Protein AF-A0A2V5PS75-F1 (afdb_monomer)

Secondary structure (DSSP, 8-state):
-B-PPPPTTSS-SEEEEEEEEEEEEE-TTS-EEEEEEEEEEEEEEEETTEEEEEEEEESS-EEE-SSEEEE-SEEEEETTTTEEEE-S--EEEE---SS-----PPP-

Mean predicted aligned error: 9.22 Å

Foldseek 3Di:
DEDEDDDLPDDPQKDKDAAWYWYWDAAPVRWIKIKTARIKIWHWDDDPVDTFTKIKGAHFMWIDTPFKIKTARIWMQRPVVRDIDGPDDIDMDTDDDPDDDDDDDPDD

Sequence (108 aa):
MTGQFPTATGKARHLLMEQAVVFDLTDERGQKVHGLCEKALYTYAASAATTNNMVELTGNPILETADATFQNRVIVLDRARNKLMAQGNYRVYGRAAAGTNVFSLPKR

Solvent-accessible surface area (backbone atoms only — not comparable to full-atom values): 6352 Å² total; per-residue (Å²): 84,85,51,81,79,81,64,100,85,62,95,63,46,65,48,81,45,66,69,49,33,32,38,78,46,68,51,98,86,67,48,58,36,43,35,42,23,35,29,38,40,37,40,40,50,77,56,100,88,46,70,46,36,38,37,42,29,28,65,58,19,38,39,36,45,94,51,35,39,40,38,29,57,35,40,36,38,35,67,66,76,76,41,81,46,69,62,81,78,70,48,77,46,74,62,66,68,98,72,86,82,79,88,75,75,83,80,130

pLDDT: mean 78.47, std 15.96, range [38.16, 94.0]

Radius of gyration: 15.1 Å; Cα contacts (8 Å, |Δi|>4): 217; chains: 1; bounding box: 43×27×39 Å

Structure (mmCIF, N/CA/C/O backbone):
data_AF-A0A2V5PS75-F1
#
_entry.id   AF-A0A2V5PS75-F1
#
loop_
_atom_site.group_PDB
_atom_site.id
_atom_site.type_symbol
_atom_site.label_atom_id
_atom_site.label_alt_id
_atom_site.label_comp_id
_atom_site.label_asym_id
_atom_site.label_entity_id
_atom_site.label_seq_id
_atom_site.pdbx_PDB_ins_code
_atom_site.Cartn_x
_atom_site.Cartn_y
_atom_site.Cartn_z
_atom_site.occupancy
_atom_site.B_iso_or_equiv
_atom_site.auth_seq_id
_atom_site.auth_comp_id
_atom_site.auth_asym_id
_atom_site.auth_atom_id
_atom_site.pdbx_PDB_model_num
ATOM 1 N N . MET A 1 1 ? -11.520 -2.314 -11.741 1.00 50.53 1 MET A N 1
ATOM 2 C CA . MET A 1 1 ? -12.367 -1.247 -11.153 1.00 50.53 1 MET A CA 1
ATOM 3 C C . MET A 1 1 ? -11.440 -0.233 -10.494 1.00 50.53 1 MET A C 1
ATOM 5 O O . MET A 1 1 ? -10.583 -0.657 -9.727 1.00 50.53 1 MET A O 1
ATOM 9 N N . THR A 1 2 ? -11.533 1.060 -10.819 1.00 57.50 2 THR A N 1
ATOM 10 C CA . THR A 1 2 ? -10.688 2.090 -10.180 1.00 57.50 2 THR A CA 1
ATOM 11 C C . THR A 1 2 ? -11.376 2.577 -8.911 1.00 57.50 2 THR A C 1
ATOM 13 O O . THR A 1 2 ? -12.519 3.031 -8.972 1.00 57.50 2 THR A O 1
ATOM 16 N N . GLY A 1 3 ? -10.712 2.439 -7.765 1.00 59.56 3 GLY A N 1
ATOM 17 C CA . GLY A 1 3 ? -11.260 2.785 -6.457 1.00 59.56 3 GLY A CA 1
ATOM 18 C C . GLY A 1 3 ? -10.356 3.768 -5.727 1.00 59.56 3 GLY A C 1
ATOM 19 O O . GLY A 1 3 ? -9.143 3.587 -5.675 1.00 59.56 3 GLY A O 1
ATOM 20 N N . GLN A 1 4 ? -10.942 4.811 -5.143 1.00 64.69 4 GLN A N 1
ATOM 21 C CA . GLN A 1 4 ? -10.216 5.727 -4.270 1.00 64.69 4 GLN A CA 1
ATOM 22 C C . GLN A 1 4 ? -10.479 5.347 -2.813 1.00 64.69 4 GLN A C 1
ATOM 24 O O . GLN A 1 4 ? -11.632 5.220 -2.394 1.00 64.69 4 GLN A O 1
ATOM 29 N N . PHE A 1 5 ? -9.417 5.158 -2.029 1.00 69.94 5 PHE A N 1
ATOM 30 C CA . PHE A 1 5 ? -9.575 4.915 -0.599 1.00 69.94 5 PHE A CA 1
ATOM 31 C C . PHE A 1 5 ? -10.082 6.177 0.109 1.00 69.94 5 PHE A C 1
ATOM 33 O O . PHE A 1 5 ? -9.606 7.275 -0.199 1.00 69.94 5 PHE A O 1
ATOM 40 N N . PRO A 1 6 ? -10.979 6.043 1.101 1.00 66.56 6 PRO A N 1
ATOM 41 C CA . PRO A 1 6 ? -11.460 7.177 1.872 1.00 66.56 6 PRO A CA 1
ATOM 42 C C . PRO A 1 6 ? -10.309 7.976 2.497 1.00 66.56 6 PRO A C 1
ATOM 44 O O . PRO A 1 6 ? -9.310 7.421 2.980 1.00 66.56 6 PRO A O 1
ATOM 47 N N . THR A 1 7 ? -10.456 9.298 2.506 1.00 61.38 7 THR A N 1
ATOM 48 C CA . THR A 1 7 ? -9.749 10.188 3.428 1.00 61.38 7 THR A CA 1
ATOM 49 C C . THR A 1 7 ? -10.425 10.078 4.796 1.00 61.38 7 THR A C 1
ATOM 51 O O . THR A 1 7 ? -11.639 9.908 4.879 1.00 61.38 7 THR A O 1
ATOM 54 N N . ALA A 1 8 ? -9.637 10.102 5.876 1.00 55.81 8 ALA A N 1
ATOM 55 C CA . ALA A 1 8 ? -10.010 9.684 7.239 1.00 55.81 8 ALA A CA 1
ATOM 56 C C . ALA A 1 8 ? -11.166 10.470 7.915 1.00 55.81 8 ALA A C 1
ATOM 58 O O . ALA A 1 8 ? -11.397 10.331 9.112 1.00 55.81 8 ALA A O 1
ATOM 59 N N . THR A 1 9 ? -11.892 11.297 7.169 1.00 53.69 9 THR A N 1
ATOM 60 C CA . THR A 1 9 ? -12.906 12.247 7.630 1.00 53.69 9 THR A CA 1
ATOM 61 C C . THR A 1 9 ? -14.353 11.797 7.390 1.00 53.69 9 THR A C 1
ATOM 63 O O . THR A 1 9 ? -15.269 12.525 7.765 1.00 53.69 9 THR A O 1
ATOM 66 N N . GLY A 1 10 ? -14.613 10.613 6.812 1.00 51.44 10 GLY A N 1
ATOM 67 C CA . GLY A 1 10 ? -15.983 10.215 6.455 1.00 51.44 10 GLY A CA 1
ATOM 68 C C . GLY A 1 10 ? -16.304 8.721 6.545 1.00 51.44 10 GLY A C 1
ATOM 69 O O . GLY A 1 10 ? -15.924 7.962 5.665 1.00 51.44 10 GLY A O 1
ATOM 70 N N . LYS A 1 11 ? -17.083 8.351 7.577 1.00 56.16 11 LYS A N 1
ATOM 71 C CA . LYS A 1 11 ? -18.066 7.242 7.741 1.00 56.16 11 LYS A CA 1
ATOM 72 C C . LYS A 1 11 ? -17.763 5.795 7.288 1.00 56.16 11 LYS A C 1
ATOM 74 O O . LYS A 1 11 ? -18.461 4.899 7.758 1.00 56.16 11 LYS A O 1
ATOM 79 N N . ALA A 1 12 ? -16.765 5.507 6.461 1.00 60.22 12 ALA A N 1
ATOM 80 C CA . ALA A 1 12 ? -16.429 4.142 6.064 1.00 60.22 12 ALA A CA 1
ATOM 81 C C . ALA A 1 12 ? -15.486 3.508 7.096 1.00 60.22 12 ALA A C 1
ATOM 83 O O . ALA A 1 12 ? -14.294 3.793 7.121 1.00 60.22 12 ALA A O 1
ATOM 84 N N . ARG A 1 13 ? -16.029 2.649 7.967 1.00 75.31 13 ARG A N 1
ATOM 85 C CA . ARG A 1 13 ? -15.228 1.859 8.924 1.00 75.31 13 ARG A CA 1
ATOM 86 C C . ARG A 1 13 ? -14.552 0.658 8.270 1.00 75.31 13 ARG A C 1
ATOM 88 O O . ARG A 1 13 ? -13.470 0.257 8.680 1.00 75.31 13 ARG A O 1
ATOM 95 N N . HIS A 1 14 ? -15.190 0.115 7.242 1.00 80.88 14 HIS A N 1
ATOM 96 C CA . HIS A 1 14 ? -14.686 -0.983 6.436 1.00 80.88 14 HIS A CA 1
ATOM 97 C C . HIS A 1 14 ? -15.118 -0.773 4.991 1.00 80.88 14 HIS A C 1
ATOM 99 O O . HIS A 1 14 ? -16.287 -0.490 4.732 1.00 80.88 14 HIS A O 1
ATOM 105 N N . LEU A 1 15 ? -14.181 -0.912 4.060 1.00 85.19 15 LEU A N 1
ATOM 106 C CA . LEU A 1 15 ? -14.461 -0.897 2.631 1.00 85.19 15 LEU A CA 1
ATOM 107 C C . LEU A 1 15 ? -13.693 -2.040 1.984 1.00 85.19 15 LEU A C 1
ATOM 109 O O . LEU A 1 15 ? -12.468 -2.105 2.076 1.00 85.19 15 LEU A O 1
ATOM 113 N N . LEU A 1 16 ? -14.437 -2.942 1.355 1.00 89.12 16 LEU A N 1
ATOM 114 C CA . LEU A 1 16 ? -13.889 -4.077 0.642 1.00 89.12 16 LEU A CA 1
ATOM 115 C C . LEU A 1 16 ? -14.056 -3.854 -0.855 1.00 89.12 16 LEU A C 1
ATOM 117 O O . LEU A 1 16 ? -15.164 -3.621 -1.333 1.00 89.12 16 LEU A O 1
ATOM 121 N N . MET A 1 17 ? -12.945 -3.920 -1.573 1.00 89.00 17 MET A N 1
ATOM 122 C CA . MET A 1 17 ? -12.905 -3.889 -3.026 1.00 89.00 17 MET A CA 1
ATOM 123 C C . MET A 1 17 ? -12.365 -5.231 -3.507 1.00 89.00 17 MET A C 1
ATOM 125 O O . MET A 1 17 ? -11.342 -5.706 -3.013 1.00 89.00 17 MET A O 1
ATOM 129 N N . GLU A 1 18 ? -13.053 -5.837 -4.464 1.00 88.25 18 GLU A N 1
ATOM 130 C CA . GLU A 1 18 ? -12.702 -7.125 -5.063 1.00 88.25 18 GLU A CA 1
ATOM 131 C C . GLU A 1 18 ? -12.671 -6.971 -6.592 1.00 88.25 18 GLU A C 1
ATOM 133 O O . GLU A 1 18 ? -13.189 -5.989 -7.124 1.00 88.25 18 GLU A O 1
ATOM 138 N N . GLN A 1 19 ? -12.081 -7.945 -7.294 1.00 84.38 19 GLN A N 1
ATOM 139 C CA . GLN A 1 19 ? -12.044 -8.042 -8.764 1.00 84.38 19 GLN A CA 1
ATOM 140 C C . GLN A 1 19 ? -11.160 -6.988 -9.463 1.00 84.38 19 GLN A C 1
ATOM 142 O O . GLN A 1 19 ? -11.650 -6.085 -10.144 1.00 84.38 19 GLN A O 1
ATOM 147 N N . ALA A 1 20 ? -9.836 -7.152 -9.363 1.00 83.31 20 ALA A N 1
ATOM 148 C CA . ALA A 1 20 ? -8.846 -6.307 -10.047 1.00 83.31 20 ALA A CA 1
ATOM 149 C C . ALA A 1 20 ? -8.987 -4.822 -9.662 1.00 83.31 20 ALA A C 1
ATOM 151 O O . ALA A 1 20 ? -9.466 -3.962 -10.418 1.00 83.31 20 ALA A O 1
ATOM 152 N N . VAL A 1 21 ? -8.579 -4.552 -8.427 1.00 88.25 21 VAL A N 1
ATOM 153 C CA . VAL A 1 21 ? -8.574 -3.237 -7.803 1.00 88.25 21 VAL A CA 1
ATOM 154 C C . VAL A 1 21 ? -7.359 -2.459 -8.285 1.00 88.25 21 VAL A C 1
ATOM 156 O O . VAL A 1 21 ? -6.221 -2.913 -8.147 1.00 88.25 21 VAL A O 1
ATOM 159 N N . VAL A 1 22 ? -7.627 -1.267 -8.808 1.00 90.94 22 VAL A N 1
ATOM 160 C CA . VAL A 1 22 ? -6.618 -0.279 -9.192 1.00 90.94 22 VAL A CA 1
ATOM 161 C C . VAL A 1 22 ? -6.807 0.962 -8.331 1.00 90.94 22 VAL A C 1
ATOM 163 O O . VAL A 1 22 ? -7.938 1.437 -8.184 1.00 90.94 22 VAL A O 1
ATOM 166 N N . PHE A 1 23 ? -5.723 1.488 -7.771 1.00 83.75 23 PHE A N 1
ATOM 167 C CA . PHE A 1 23 ? -5.756 2.694 -6.949 1.00 83.75 23 PHE A CA 1
ATOM 168 C C . PHE A 1 23 ? -4.495 3.538 -7.136 1.00 83.75 23 PHE A C 1
ATOM 170 O O . PHE A 1 23 ? -3.430 3.021 -7.457 1.00 83.75 23 PHE A O 1
ATOM 177 N N . ASP A 1 24 ? -4.613 4.833 -6.860 1.00 88.50 24 ASP A N 1
ATOM 178 C CA . ASP A 1 24 ? -3.486 5.759 -6.820 1.00 88.50 24 ASP A CA 1
ATOM 179 C C . ASP A 1 24 ? -3.362 6.356 -5.417 1.00 88.50 24 ASP A C 1
ATOM 181 O O . ASP A 1 24 ? -4.352 6.737 -4.783 1.00 88.50 24 ASP A O 1
ATOM 185 N N . LEU A 1 25 ? -2.130 6.434 -4.927 1.00 80.62 25 LEU A N 1
ATOM 186 C CA . LEU A 1 25 ? -1.767 7.083 -3.676 1.00 80.62 25 LEU A CA 1
ATOM 187 C C . LEU A 1 25 ? -0.719 8.154 -3.943 1.00 80.62 25 LEU A C 1
ATOM 189 O O . LEU A 1 25 ? 0.078 8.051 -4.871 1.00 80.62 25 LEU A O 1
ATOM 193 N N . THR A 1 26 ? -0.693 9.155 -3.076 1.00 81.31 26 THR A N 1
ATOM 194 C CA . THR A 1 26 ? 0.396 10.124 -3.013 1.00 81.31 26 THR A CA 1
ATOM 195 C C . THR A 1 26 ? 1.080 9.950 -1.666 1.00 81.31 26 THR A C 1
ATOM 197 O O . THR A 1 26 ? 0.400 9.962 -0.637 1.00 81.31 26 THR A O 1
ATOM 200 N N . ASP A 1 27 ? 2.394 9.739 -1.667 1.00 72.12 27 ASP A N 1
ATOM 201 C CA . ASP A 1 27 ? 3.177 9.664 -0.433 1.00 72.12 27 ASP A CA 1
ATOM 202 C C . ASP A 1 27 ? 3.426 11.063 0.171 1.00 72.12 27 ASP A C 1
ATOM 204 O O . ASP A 1 27 ? 3.058 12.093 -0.398 1.00 72.12 27 ASP A O 1
ATOM 208 N N . GLU A 1 28 ? 4.067 11.120 1.341 1.00 71.94 28 GLU A N 1
ATOM 209 C CA . GLU A 1 28 ? 4.382 12.388 2.022 1.00 71.94 28 GLU A CA 1
ATOM 210 C C . GLU A 1 28 ? 5.329 13.300 1.225 1.00 71.94 28 GLU A C 1
ATOM 212 O O . GLU A 1 28 ? 5.387 14.504 1.470 1.00 71.94 28 GLU A O 1
ATOM 217 N N . ARG A 1 29 ? 6.080 12.739 0.272 1.00 75.12 29 ARG A N 1
ATOM 218 C CA . ARG A 1 29 ? 7.012 13.464 -0.600 1.00 75.12 29 ARG A CA 1
ATOM 219 C C . ARG A 1 29 ? 6.336 13.947 -1.884 1.00 75.12 29 ARG A C 1
ATOM 221 O O . ARG A 1 29 ? 7.000 14.545 -2.728 1.00 75.12 29 ARG A O 1
ATOM 228 N N . GLY A 1 30 ? 5.038 13.691 -2.050 1.00 78.38 30 GLY A N 1
ATOM 229 C CA . GLY A 1 30 ? 4.296 14.015 -3.263 1.00 78.38 30 GLY A CA 1
ATOM 230 C C . GLY A 1 30 ? 4.499 13.012 -4.403 1.00 78.38 30 GLY A C 1
ATOM 231 O O . GLY A 1 30 ? 4.010 13.254 -5.508 1.00 78.38 30 GLY A O 1
ATOM 232 N N . GLN A 1 31 ? 5.200 11.897 -4.174 1.00 79.56 31 GLN A N 1
ATOM 233 C CA . GLN A 1 31 ? 5.374 10.859 -5.183 1.00 79.56 31 GLN A CA 1
ATOM 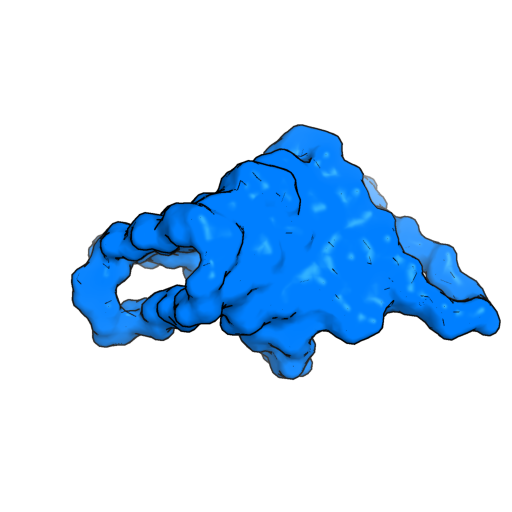234 C C . GLN A 1 31 ? 4.075 10.081 -5.363 1.00 79.56 3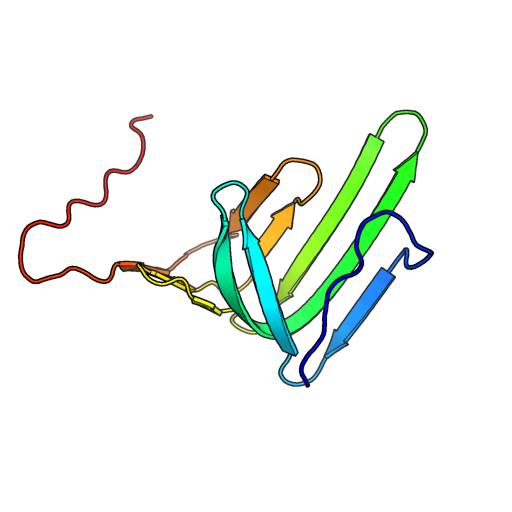1 GLN A C 1
ATOM 236 O O . GLN A 1 31 ? 3.426 9.674 -4.397 1.00 79.56 31 GLN A O 1
ATOM 241 N N . LYS A 1 32 ? 3.706 9.855 -6.625 1.00 85.69 32 LYS A N 1
ATOM 242 C CA . LYS A 1 32 ? 2.557 9.023 -6.972 1.00 85.69 32 LYS A CA 1
ATOM 243 C C . LYS A 1 32 ? 2.949 7.552 -6.925 1.00 85.69 32 LYS A C 1
ATOM 245 O O . LYS A 1 32 ? 3.954 7.152 -7.513 1.00 85.69 32 LYS A O 1
ATOM 250 N N . VAL A 1 33 ? 2.117 6.768 -6.259 1.00 87.38 33 VAL A N 1
ATOM 251 C CA . VAL A 1 33 ? 2.194 5.314 -6.191 1.00 87.38 33 VAL A CA 1
ATOM 252 C C . VAL A 1 33 ? 0.942 4.760 -6.850 1.00 87.38 33 VAL A C 1
ATOM 254 O O . VAL A 1 33 ? -0.166 5.001 -6.374 1.00 87.38 33 VAL A O 1
ATOM 257 N N . HIS A 1 34 ? 1.125 4.016 -7.929 1.00 91.00 34 HIS A N 1
ATOM 258 C CA . HIS A 1 34 ? 0.068 3.271 -8.589 1.00 91.00 34 HIS A CA 1
ATOM 259 C C . HIS A 1 34 ? 0.005 1.858 -8.010 1.00 91.00 34 HIS A C 1
ATOM 261 O O . HIS A 1 34 ? 1.036 1.215 -7.826 1.00 91.00 34 HIS A O 1
ATOM 267 N N . GLY A 1 35 ? -1.187 1.371 -7.691 1.00 90.56 35 GLY A N 1
ATOM 268 C CA . GLY A 1 35 ? -1.387 0.075 -7.060 1.00 90.56 35 GLY A CA 1
ATOM 269 C C . GLY A 1 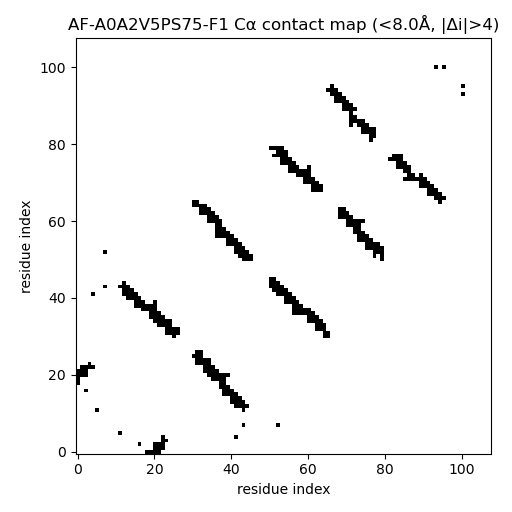35 ? -2.348 -0.810 -7.835 1.00 90.56 35 GLY A C 1
ATOM 270 O O . GLY A 1 35 ? -3.427 -0.368 -8.227 1.00 90.56 35 GLY A O 1
ATOM 271 N N . LEU A 1 36 ? -1.974 -2.080 -7.988 1.00 93.81 36 LEU A N 1
ATOM 272 C CA . LEU A 1 36 ? -2.787 -3.135 -8.586 1.00 93.81 36 LEU A CA 1
ATOM 273 C C . LEU A 1 36 ? -2.881 -4.317 -7.619 1.00 93.81 36 LEU A C 1
ATOM 275 O O . LEU A 1 36 ? -1.863 -4.762 -7.092 1.00 93.81 36 LEU A O 1
ATOM 279 N N . CYS A 1 37 ? -4.081 -4.851 -7.391 1.00 92.81 37 CYS A N 1
ATOM 280 C CA . CYS A 1 37 ? -4.275 -6.090 -6.630 1.00 92.81 37 CYS A CA 1
ATOM 281 C C . CYS A 1 37 ? -5.610 -6.766 -6.968 1.00 92.81 37 CYS A C 1
ATOM 283 O O . CYS A 1 37 ? -6.485 -6.159 -7.583 1.00 92.81 37 CYS A O 1
ATOM 285 N N . GLU A 1 38 ? -5.809 -8.018 -6.555 1.00 93.62 38 GLU A N 1
ATOM 286 C CA . GLU A 1 38 ? -7.107 -8.685 -6.738 1.00 93.62 38 GLU A CA 1
ATOM 287 C C . GLU A 1 38 ? -8.144 -8.203 -5.718 1.00 93.62 38 GLU A C 1
ATOM 289 O O . GLU A 1 38 ? -9.333 -8.123 -6.040 1.00 93.62 38 GLU A O 1
ATOM 294 N N . LYS A 1 39 ? -7.695 -7.876 -4.499 1.00 92.88 39 LYS A N 1
ATOM 295 C CA . LYS A 1 39 ? -8.558 -7.493 -3.381 1.00 92.88 39 LYS A CA 1
ATOM 296 C C . LYS A 1 39 ? -7.877 -6.493 -2.453 1.00 92.88 39 LYS A C 1
ATOM 298 O O . LYS A 1 39 ? -6.746 -6.716 -2.015 1.00 92.88 39 LYS A O 1
ATOM 303 N N . ALA A 1 40 ? -8.612 -5.443 -2.100 1.00 92.50 40 ALA A N 1
ATOM 304 C CA . ALA A 1 40 ? -8.198 -4.435 -1.135 1.00 92.50 40 ALA A CA 1
ATOM 305 C C . ALA A 1 40 ? -9.225 -4.310 -0.006 1.00 92.50 40 ALA A C 1
ATOM 307 O O . ALA A 1 40 ? -10.415 -4.101 -0.250 1.00 92.50 40 ALA A O 1
ATOM 308 N N . LEU A 1 41 ? -8.756 -4.399 1.236 1.00 91.62 41 LEU A N 1
ATOM 309 C CA . LEU A 1 41 ? -9.553 -4.185 2.435 1.00 91.62 41 LEU A CA 1
ATOM 310 C C . LEU A 1 41 ? -9.058 -2.936 3.159 1.00 91.62 41 LEU A C 1
ATOM 312 O O . LEU A 1 41 ? -7.990 -2.926 3.765 1.00 91.62 41 LEU A O 1
ATOM 316 N N . TYR A 1 42 ? -9.865 -1.886 3.129 1.00 89.44 42 TYR A N 1
ATOM 317 C CA . TYR A 1 42 ? -9.675 -0.709 3.959 1.00 89.44 42 TYR A CA 1
ATOM 318 C C . TYR A 1 42 ? -10.388 -0.896 5.297 1.00 89.44 42 TYR A C 1
ATOM 320 O O . TYR A 1 42 ? -11.572 -1.237 5.334 1.00 89.44 42 TYR A O 1
ATOM 328 N N . THR A 1 43 ? -9.670 -0.641 6.387 1.00 87.25 43 THR A N 1
ATOM 329 C CA . THR A 1 43 ? -10.187 -0.684 7.755 1.00 87.25 43 THR A CA 1
ATOM 330 C C . THR A 1 43 ? -9.832 0.607 8.474 1.00 87.25 43 THR A C 1
ATOM 332 O O . THR A 1 43 ? -8.658 0.960 8.599 1.00 87.25 43 THR A O 1
ATOM 335 N N . TYR A 1 44 ? -10.848 1.292 8.988 1.00 85.50 44 TYR A N 1
ATOM 336 C CA . TYR A 1 44 ? -10.695 2.495 9.790 1.00 85.50 44 TYR A CA 1
ATOM 337 C C . TYR A 1 44 ? -11.446 2.369 11.111 1.00 85.50 44 TYR A C 1
ATOM 339 O O . TYR A 1 44 ? -12.665 2.182 11.149 1.00 85.50 44 TYR A O 1
ATOM 347 N N . ALA A 1 45 ? -10.718 2.535 12.210 1.00 79.94 45 ALA A N 1
ATOM 348 C CA . ALA A 1 45 ? -11.283 2.598 13.547 1.00 79.94 45 ALA A CA 1
ATOM 349 C C . ALA A 1 45 ? -10.542 3.655 14.366 1.00 79.94 45 ALA A C 1
ATOM 351 O O . ALA A 1 45 ? -9.351 3.522 14.627 1.00 79.94 45 ALA A O 1
ATOM 352 N N . ALA A 1 46 ? -11.249 4.696 14.794 1.00 74.69 46 ALA A N 1
ATOM 353 C CA . ALA A 1 46 ? -10.723 5.698 15.712 1.00 74.69 46 ALA A CA 1
ATOM 354 C C . ALA A 1 46 ? -11.390 5.551 17.083 1.00 74.69 46 ALA A C 1
ATOM 356 O O . ALA A 1 46 ? -12.613 5.433 17.183 1.00 74.69 46 ALA A O 1
ATOM 357 N N . SER A 1 47 ? -10.573 5.557 18.130 1.00 72.44 47 SER A N 1
ATOM 358 C CA . SER A 1 47 ? -10.973 5.604 19.538 1.00 72.44 47 SER A CA 1
ATOM 359 C C . SER A 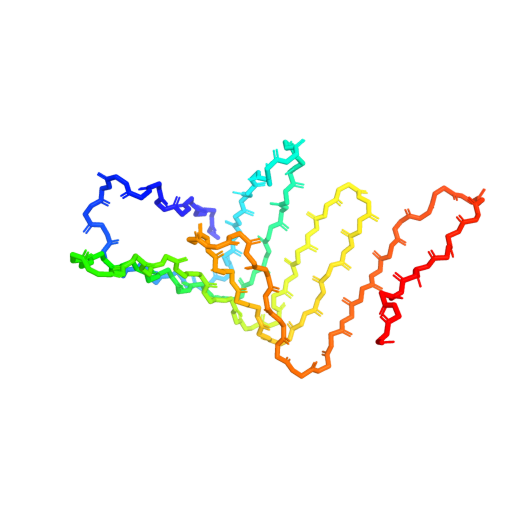1 47 ? -10.181 6.702 20.251 1.00 72.44 47 SER A C 1
ATOM 361 O O . SER A 1 47 ? -9.198 7.200 19.705 1.00 72.44 47 SER A O 1
ATOM 363 N N . ALA A 1 48 ? -10.562 7.050 21.483 1.00 70.31 48 ALA A N 1
ATOM 364 C CA . ALA A 1 48 ? -9.888 8.096 22.259 1.00 70.31 48 ALA A CA 1
ATOM 365 C C . ALA A 1 48 ? -8.376 7.855 22.462 1.00 70.31 48 ALA A C 1
ATOM 367 O O . ALA A 1 48 ? -7.630 8.808 22.652 1.00 70.31 48 ALA A O 1
ATOM 368 N N . ALA A 1 49 ? -7.921 6.598 22.402 1.00 72.38 49 ALA A N 1
ATOM 369 C CA . ALA A 1 49 ? -6.526 6.225 22.633 1.00 72.38 49 ALA A CA 1
ATOM 370 C C . ALA A 1 49 ? -5.774 5.792 21.364 1.00 72.38 49 ALA A C 1
ATOM 372 O O . ALA A 1 49 ? -4.552 5.654 21.390 1.00 72.38 49 ALA A O 1
ATOM 373 N N . THR A 1 50 ? -6.461 5.492 20.257 1.00 67.25 50 THR A N 1
ATOM 374 C CA . THR A 1 50 ? -5.811 4.909 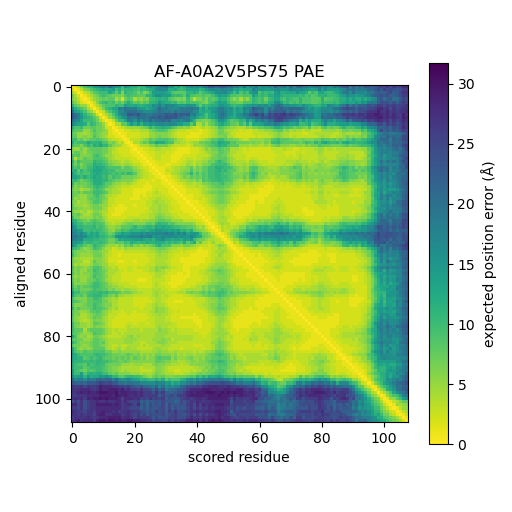19.072 1.00 67.25 50 THR A CA 1
ATOM 375 C C . THR A 1 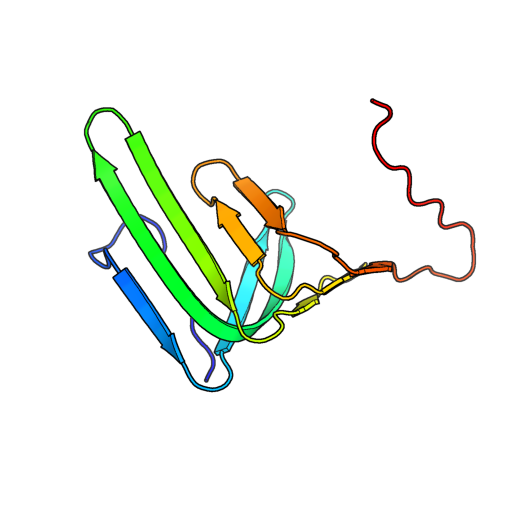50 ? -6.595 5.190 17.798 1.00 67.25 50 THR A C 1
ATOM 377 O O . THR A 1 50 ? -7.802 4.946 17.738 1.00 67.25 50 THR A O 1
ATOM 380 N N . THR A 1 51 ? -5.870 5.608 16.759 1.00 77.88 51 THR A N 1
ATOM 381 C CA . THR A 1 51 ? -6.349 5.651 15.375 1.00 77.88 51 THR A CA 1
ATOM 382 C C . THR A 1 51 ? -5.775 4.464 14.614 1.00 77.88 51 THR A C 1
ATOM 384 O O . THR A 1 51 ? -4.559 4.315 14.496 1.00 77.88 51 THR A O 1
ATOM 387 N N . ASN A 1 52 ? -6.656 3.619 14.097 1.00 80.88 52 ASN A N 1
ATOM 388 C CA . ASN A 1 52 ? -6.346 2.551 13.166 1.00 80.88 52 ASN A CA 1
ATOM 389 C C . ASN A 1 52 ? -6.819 2.969 11.769 1.00 80.88 52 ASN A C 1
ATOM 391 O O . ASN A 1 52 ? -7.996 3.274 11.583 1.00 80.88 52 ASN A O 1
ATOM 395 N N . ASN A 1 53 ? -5.903 3.017 10.807 1.00 87.38 53 ASN A N 1
ATOM 396 C CA . ASN A 1 53 ? -6.175 3.382 9.420 1.00 87.38 53 ASN A CA 1
ATOM 397 C C . ASN A 1 53 ? -5.317 2.489 8.518 1.00 87.38 53 ASN A C 1
ATOM 399 O O . ASN A 1 53 ? -4.169 2.817 8.224 1.00 87.38 53 ASN A O 1
ATOM 403 N N . MET A 1 54 ? -5.859 1.331 8.150 1.00 89.94 54 MET A N 1
ATOM 404 C CA . MET A 1 54 ? -5.139 0.247 7.484 1.00 89.94 54 MET A CA 1
ATOM 405 C C . MET A 1 54 ? -5.728 -0.035 6.104 1.00 89.94 54 MET A C 1
ATOM 407 O O . MET A 1 54 ? -6.946 -0.018 5.923 1.00 89.94 54 MET A O 1
ATOM 411 N N . VAL A 1 55 ? -4.862 -0.349 5.144 1.00 90.62 55 VAL A N 1
ATOM 412 C CA . VAL A 1 55 ? -5.237 -0.960 3.863 1.00 90.62 55 VAL A CA 1
ATOM 413 C C . VAL A 1 55 ? -4.470 -2.265 3.721 1.00 90.62 55 VAL A C 1
ATOM 415 O O . VAL A 1 55 ? -3.243 -2.255 3.720 1.00 90.62 55 VAL A O 1
ATOM 418 N N . GLU A 1 56 ? -5.178 -3.375 3.579 1.00 93.69 56 GLU A N 1
ATOM 419 C CA . GLU A 1 56 ? -4.596 -4.678 3.273 1.00 93.69 56 GLU A CA 1
ATOM 420 C C . GLU A 1 56 ? -4.855 -5.031 1.807 1.00 93.69 56 GLU A C 1
ATOM 422 O O . GLU A 1 56 ? -5.995 -5.014 1.344 1.00 93.69 56 GLU A O 1
ATOM 427 N N . LEU A 1 57 ? -3.787 -5.336 1.075 1.00 93.81 57 LEU A N 1
ATOM 428 C CA . LEU A 1 57 ? -3.799 -5.675 -0.343 1.00 93.81 57 LEU A CA 1
ATOM 429 C C . LEU A 1 57 ? -3.397 -7.138 -0.505 1.00 93.81 57 LEU A C 1
ATOM 431 O O . LEU A 1 57 ? -2.350 -7.562 -0.006 1.00 93.81 57 LEU A O 1
ATOM 435 N N . THR A 1 58 ? -4.212 -7.906 -1.222 1.00 93.75 58 THR A N 1
ATOM 436 C CA . THR A 1 58 ? -4.029 -9.352 -1.409 1.00 93.75 58 THR A CA 1
ATOM 437 C C . THR A 1 58 ? -4.251 -9.762 -2.866 1.00 93.75 58 THR A C 1
ATOM 439 O O . THR A 1 58 ? -4.737 -8.975 -3.682 1.00 93.75 58 THR A O 1
ATOM 442 N N . GLY A 1 59 ? -3.842 -10.991 -3.199 1.00 91.81 59 GLY A N 1
ATOM 443 C CA . GLY A 1 59 ? -3.853 -11.499 -4.574 1.00 91.81 59 GLY A CA 1
ATOM 444 C C . GLY A 1 59 ? -2.711 -10.921 -5.405 1.00 91.81 59 GLY A C 1
ATOM 445 O O . GLY A 1 59 ? -2.931 -10.304 -6.438 1.00 91.81 59 GLY A O 1
ATOM 446 N N . ASN A 1 60 ? -1.483 -11.085 -4.904 1.00 92.12 60 ASN A N 1
ATOM 447 C CA . ASN A 1 60 ? -0.242 -10.650 -5.557 1.00 92.12 60 ASN A CA 1
ATOM 448 C C . ASN A 1 60 ? -0.198 -9.145 -5.880 1.00 92.12 60 ASN A C 1
ATOM 450 O O . ASN A 1 60 ? 0.002 -8.769 -7.036 1.00 92.12 60 ASN A O 1
ATOM 454 N N . PRO A 1 61 ? -0.395 -8.272 -4.876 1.00 93.88 61 PRO A N 1
ATOM 455 C CA . PRO A 1 61 ? -0.352 -6.836 -5.083 1.00 93.88 61 PRO A CA 1
ATOM 456 C C . PRO A 1 61 ? 0.984 -6.346 -5.660 1.00 93.88 61 PRO A C 1
ATOM 458 O O . PRO A 1 61 ? 2.070 -6.798 -5.275 1.00 93.88 61 PRO A O 1
ATOM 461 N N . ILE A 1 62 ? 0.873 -5.352 -6.536 1.00 94.00 62 ILE A N 1
ATOM 462 C CA . ILE A 1 62 ? 1.973 -4.632 -7.171 1.00 94.00 62 ILE A CA 1
ATOM 463 C C . ILE A 1 62 ? 1.806 -3.150 -6.849 1.00 94.00 62 ILE A C 1
ATOM 465 O O . ILE A 1 62 ? 0.723 -2.596 -7.029 1.00 94.00 62 ILE A O 1
ATOM 469 N N . LEU A 1 63 ? 2.878 -2.516 -6.384 1.00 91.88 63 LEU A N 1
ATOM 470 C CA . LEU A 1 63 ? 2.975 -1.068 -6.257 1.00 91.88 63 LEU A CA 1
ATOM 471 C C . LEU A 1 63 ? 4.036 -0.554 -7.221 1.00 91.88 63 LEU A C 1
ATOM 473 O O . LEU A 1 63 ? 5.153 -1.070 -7.251 1.00 91.88 63 LEU A O 1
ATOM 477 N N . GLU A 1 64 ? 3.703 0.477 -7.976 1.00 91.81 64 GLU A N 1
ATOM 478 C CA . GLU A 1 64 ? 4.579 1.102 -8.953 1.00 91.81 64 GLU A CA 1
ATOM 479 C C . GLU A 1 64 ? 4.752 2.577 -8.621 1.00 91.81 64 GLU A C 1
ATOM 481 O O . GLU A 1 64 ? 3.789 3.306 -8.391 1.00 91.81 64 GLU A O 1
ATOM 486 N N . THR A 1 65 ? 5.997 3.025 -8.611 1.00 87.25 65 THR A N 1
ATOM 487 C CA . THR A 1 65 ? 6.364 4.438 -8.582 1.00 87.25 65 THR A CA 1
ATOM 488 C C . THR A 1 65 ? 7.102 4.784 -9.871 1.00 87.25 65 THR A C 1
ATOM 490 O O . THR A 1 65 ? 7.317 3.932 -10.739 1.00 87.25 65 THR A O 1
ATOM 493 N N . ALA A 1 66 ? 7.518 6.043 -10.015 1.00 86.00 66 ALA A N 1
ATOM 494 C CA . ALA A 1 66 ? 8.402 6.430 -11.112 1.00 86.00 66 ALA A CA 1
ATOM 495 C C . ALA A 1 66 ? 9.712 5.615 -11.106 1.00 86.00 66 ALA A C 1
ATOM 497 O O . ALA A 1 66 ? 10.202 5.220 -12.167 1.00 86.00 66 ALA A O 1
ATOM 498 N N . ASP A 1 67 ? 10.217 5.308 -9.909 1.00 83.69 67 ASP A N 1
ATOM 499 C CA . ASP A 1 67 ? 11.573 4.806 -9.696 1.00 83.69 67 ASP A CA 1
ATOM 500 C C . ASP A 1 67 ? 11.630 3.308 -9.393 1.00 83.69 67 ASP A C 1
ATOM 502 O O . ASP A 1 67 ? 12.699 2.709 -9.480 1.00 83.69 67 ASP A O 1
ATOM 506 N N . ALA A 1 68 ? 10.522 2.674 -9.004 1.00 88.88 68 ALA A N 1
ATOM 507 C CA . ALA A 1 68 ? 10.547 1.275 -8.600 1.00 88.88 68 ALA A CA 1
ATOM 508 C C . ALA A 1 68 ? 9.204 0.559 -8.763 1.00 88.88 68 ALA A C 1
ATOM 510 O O . ALA A 1 68 ? 8.134 1.161 -8.742 1.00 88.88 68 ALA A O 1
ATOM 511 N N . THR A 1 69 ? 9.285 -0.766 -8.834 1.00 91.19 69 THR A N 1
ATOM 512 C CA . THR A 1 69 ? 8.153 -1.677 -8.685 1.00 91.19 69 THR A CA 1
ATOM 513 C C . THR A 1 69 ? 8.374 -2.547 -7.451 1.00 91.19 69 THR A C 1
ATOM 515 O O . THR A 1 69 ? 9.433 -3.156 -7.287 1.00 91.19 69 THR A O 1
ATOM 518 N N . PHE A 1 70 ? 7.366 -2.630 -6.590 1.00 91.62 70 PHE A N 1
ATOM 519 C CA . PHE A 1 70 ? 7.347 -3.452 -5.387 1.00 91.62 70 PHE A CA 1
ATOM 520 C C . PHE A 1 70 ? 6.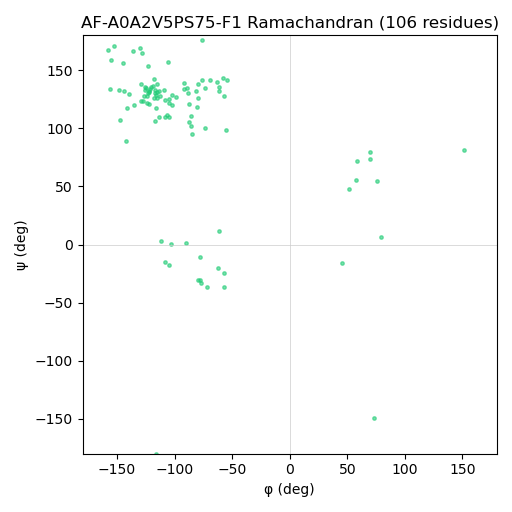250 -4.511 -5.501 1.00 91.62 70 PHE A C 1
ATOM 522 O O . PHE A 1 70 ? 5.100 -4.187 -5.783 1.00 91.62 70 PHE A O 1
ATOM 529 N N . GLN A 1 71 ? 6.597 -5.776 -5.275 1.00 93.50 71 GLN A N 1
ATOM 530 C CA . GLN A 1 71 ? 5.666 -6.900 -5.367 1.00 93.50 71 GLN A CA 1
ATOM 531 C C . GLN A 1 71 ? 5.742 -7.760 -4.114 1.00 93.50 71 GLN A C 1
ATOM 533 O O . GLN A 1 71 ? 6.830 -8.078 -3.621 1.00 93.50 71 GLN A O 1
ATOM 538 N N . ASN A 1 72 ? 4.582 -8.191 -3.630 1.00 93.62 72 ASN A N 1
ATOM 539 C CA . ASN A 1 72 ? 4.499 -9.190 -2.575 1.00 93.62 72 ASN A CA 1
ATOM 540 C C . ASN A 1 72 ? 3.187 -9.979 -2.674 1.00 93.62 72 ASN A C 1
ATOM 542 O O . ASN A 1 72 ? 2.289 -9.604 -3.417 1.00 93.62 72 ASN A O 1
ATOM 546 N N . ARG A 1 73 ? 3.048 -11.056 -1.896 1.00 93.62 73 ARG A N 1
ATOM 547 C CA . ARG A 1 73 ? 1.782 -11.790 -1.758 1.00 93.62 73 ARG A CA 1
ATOM 548 C 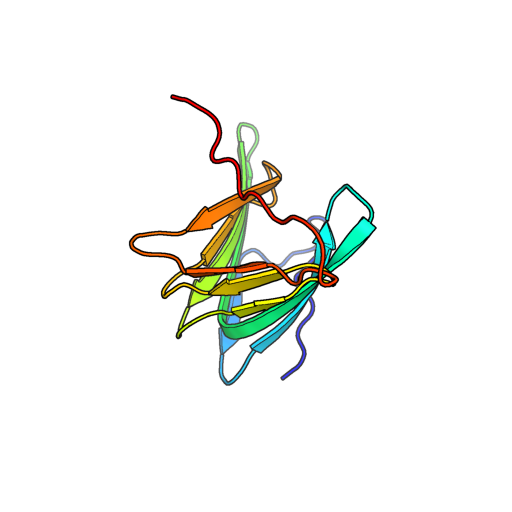C . ARG A 1 73 ? 0.740 -11.012 -0.946 1.00 93.62 73 ARG A C 1
ATOM 550 O O . ARG A 1 73 ? -0.447 -11.091 -1.253 1.00 93.62 73 ARG A O 1
ATOM 557 N N . VAL A 1 74 ? 1.192 -10.287 0.082 1.00 93.50 74 VAL A N 1
ATOM 558 C CA . VAL A 1 74 ? 0.363 -9.432 0.946 1.00 93.50 74 VAL A CA 1
ATOM 559 C C . VAL A 1 74 ? 1.113 -8.138 1.246 1.00 93.50 74 VAL A C 1
ATOM 561 O O . VAL A 1 74 ? 2.272 -8.169 1.672 1.00 93.50 74 VAL A O 1
ATOM 564 N N . ILE A 1 75 ? 0.454 -7.000 1.045 1.00 93.75 75 ILE A N 1
ATOM 565 C CA . ILE A 1 75 ? 0.984 -5.680 1.403 1.00 93.75 75 ILE A CA 1
ATOM 566 C C . ILE A 1 75 ? 0.003 -5.014 2.354 1.00 93.75 75 ILE A C 1
ATOM 568 O O . ILE A 1 75 ? -1.194 -4.979 2.083 1.00 93.75 75 ILE A O 1
ATOM 572 N N . VAL A 1 76 ? 0.516 -4.465 3.450 1.00 92.69 76 VAL A N 1
ATOM 573 C CA . VAL A 1 76 ? -0.281 -3.713 4.418 1.00 92.69 76 VAL A CA 1
ATOM 574 C C . VAL A 1 76 ? 0.233 -2.282 4.482 1.00 92.69 76 VAL A C 1
ATOM 576 O O . VAL A 1 76 ? 1.422 -2.053 4.703 1.00 92.69 76 VAL A O 1
ATOM 579 N N . LEU A 1 77 ? -0.663 -1.319 4.294 1.00 89.25 77 LEU A N 1
ATOM 580 C CA . LEU A 1 77 ? -0.390 0.103 4.457 1.00 89.25 77 LEU A CA 1
ATOM 581 C C . LEU A 1 77 ? -1.015 0.571 5.773 1.00 89.25 77 LEU A C 1
ATOM 583 O O . LEU A 1 77 ? -2.238 0.677 5.874 1.00 89.25 77 LEU A O 1
ATOM 587 N N . ASP A 1 78 ? -0.183 0.878 6.766 1.00 88.38 78 ASP A N 1
ATOM 588 C CA . ASP A 1 78 ? -0.593 1.621 7.958 1.00 88.38 78 ASP A CA 1
ATOM 589 C C . ASP A 1 78 ? -0.519 3.113 7.626 1.00 88.38 78 ASP A C 1
ATOM 591 O O . ASP A 1 78 ? 0.534 3.750 7.702 1.00 88.38 78 ASP A O 1
ATOM 595 N N . ARG A 1 79 ? -1.663 3.670 7.235 1.00 84.50 79 ARG A N 1
ATOM 596 C CA . ARG A 1 79 ? -1.821 5.083 6.879 1.00 84.50 79 ARG A CA 1
ATOM 597 C C . ARG A 1 79 ? -1.912 5.991 8.106 1.00 84.50 79 ARG A C 1
ATOM 599 O O . ARG A 1 79 ? -1.883 7.204 7.949 1.00 84.50 79 ARG A O 1
ATOM 606 N N . ALA A 1 80 ? -2.065 5.444 9.315 1.00 84.62 80 ALA A N 1
ATOM 607 C CA . ALA A 1 80 ? -2.002 6.238 10.544 1.00 84.62 80 ALA A CA 1
ATOM 608 C C . ALA A 1 80 ? -0.549 6.530 10.942 1.00 84.62 80 ALA A C 1
ATOM 610 O O . ALA A 1 80 ? -0.275 7.564 11.546 1.00 84.62 80 ALA A O 1
ATOM 611 N N . ARG A 1 81 ? 0.376 5.620 10.608 1.00 84.25 81 ARG A N 1
ATOM 612 C CA . ARG A 1 81 ? 1.811 5.733 10.923 1.00 84.25 81 ARG A CA 1
ATOM 613 C C . ARG A 1 81 ? 2.703 5.938 9.700 1.00 84.25 81 ARG A C 1
ATOM 615 O O . ARG A 1 81 ? 3.920 5.942 9.858 1.00 84.25 81 ARG A O 1
ATOM 622 N N . ASN A 1 82 ? 2.111 6.051 8.512 1.00 81.62 82 ASN A N 1
ATOM 623 C CA . ASN A 1 82 ? 2.799 6.143 7.223 1.00 81.62 82 ASN A CA 1
ATOM 624 C C . ASN A 1 82 ? 3.830 5.023 7.021 1.00 81.62 82 ASN A C 1
ATOM 626 O O . ASN A 1 82 ? 4.976 5.253 6.641 1.00 81.62 82 ASN A O 1
ATOM 630 N N . LYS A 1 83 ? 3.414 3.781 7.298 1.00 85.25 83 LYS A N 1
ATOM 631 C CA . LYS A 1 83 ? 4.254 2.588 7.145 1.00 85.25 83 LYS A CA 1
ATOM 632 C C . LYS A 1 83 ? 3.706 1.651 6.083 1.00 85.25 83 LYS A C 1
ATOM 634 O O . LYS A 1 83 ? 2.515 1.355 6.052 1.00 85.25 83 LYS A O 1
ATOM 639 N N . LEU A 1 84 ? 4.615 1.116 5.277 1.00 87.31 84 LEU A N 1
ATOM 640 C CA . LEU A 1 84 ? 4.368 -0.026 4.408 1.00 87.31 84 LEU A CA 1
ATOM 641 C C . LEU A 1 84 ? 4.978 -1.267 5.053 1.00 87.31 84 LEU A C 1
ATOM 643 O O . LEU A 1 84 ? 6.146 -1.271 5.441 1.00 87.31 84 LEU A O 1
ATOM 647 N N . MET A 1 85 ? 4.182 -2.322 5.162 1.00 90.50 85 MET A N 1
ATOM 648 C CA . MET A 1 85 ? 4.595 -3.609 5.698 1.00 90.50 85 MET A CA 1
ATOM 649 C C . MET A 1 85 ? 4.389 -4.688 4.641 1.00 90.50 85 MET A C 1
ATOM 651 O O . MET A 1 85 ? 3.349 -4.762 3.987 1.00 90.50 85 MET A O 1
ATOM 655 N N . ALA A 1 86 ? 5.386 -5.551 4.503 1.00 88.75 86 ALA A N 1
ATOM 656 C CA . ALA A 1 86 ? 5.369 -6.680 3.592 1.00 88.75 86 ALA A CA 1
ATOM 657 C C . ALA A 1 86 ? 5.637 -7.951 4.393 1.00 88.75 86 ALA A C 1
ATOM 659 O O . ALA A 1 86 ? 6.648 -8.056 5.086 1.00 88.75 86 ALA A O 1
ATOM 660 N N . GLN A 1 87 ? 4.705 -8.898 4.337 1.00 84.12 87 GLN A N 1
ATOM 661 C CA . GLN A 1 87 ? 4.859 -10.180 5.016 1.00 84.12 87 GLN A CA 1
ATOM 662 C C . GLN A 1 87 ? 5.566 -11.178 4.096 1.00 84.12 87 GLN A C 1
ATOM 664 O O . GLN A 1 87 ? 5.203 -11.304 2.928 1.00 84.12 87 GLN A O 1
ATOM 669 N N . GLY A 1 88 ? 6.542 -11.913 4.626 1.00 86.88 88 GLY A N 1
ATOM 670 C CA . GLY A 1 88 ? 7.271 -12.931 3.870 1.00 86.88 88 GLY A CA 1
ATOM 671 C C . GLY A 1 88 ? 8.256 -12.358 2.845 1.00 86.88 88 GLY A C 1
ATOM 672 O O . GLY A 1 88 ? 8.858 -11.306 3.056 1.00 86.88 88 GLY A O 1
ATOM 673 N N . ASN A 1 89 ? 8.453 -13.094 1.749 1.00 88.00 89 ASN A N 1
ATOM 674 C CA . ASN A 1 89 ? 9.426 -12.753 0.714 1.00 88.00 89 ASN A CA 1
ATOM 675 C C . ASN A 1 89 ? 8.862 -11.693 -0.233 1.00 88.00 89 ASN A C 1
ATOM 677 O O . ASN A 1 89 ? 7.907 -11.959 -0.958 1.00 88.00 89 ASN A O 1
ATOM 681 N N . TYR A 1 90 ? 9.505 -10.531 -0.280 1.00 88.12 90 TYR A N 1
ATOM 682 C CA . TYR A 1 90 ? 9.141 -9.432 -1.169 1.00 88.12 90 TYR A CA 1
ATOM 683 C C . TYR A 1 90 ? 10.128 -9.302 -2.336 1.00 88.12 90 TYR A C 1
ATOM 685 O O . TYR A 1 90 ? 11.280 -9.734 -2.251 1.00 88.12 90 TYR A O 1
ATOM 693 N N . ARG A 1 91 ? 9.678 -8.689 -3.435 1.00 89.19 91 ARG A N 1
ATOM 694 C CA . ARG A 1 91 ? 10.510 -8.358 -4.600 1.00 89.19 91 ARG A CA 1
ATOM 695 C C . ARG A 1 91 ? 10.477 -6.859 -4.850 1.00 89.19 91 ARG A C 1
ATOM 697 O O . ARG A 1 91 ? 9.406 -6.257 -4.859 1.00 89.19 91 ARG A O 1
ATOM 704 N N . VAL A 1 92 ? 11.650 -6.277 -5.078 1.00 89.31 92 VAL A N 1
ATOM 705 C CA . VAL A 1 92 ? 11.805 -4.862 -5.430 1.00 89.31 92 VAL A CA 1
ATOM 706 C C . VAL A 1 92 ? 12.628 -4.770 -6.700 1.00 89.31 92 VAL A C 1
ATOM 708 O O . VAL A 1 92 ? 13.724 -5.324 -6.771 1.00 89.31 92 VAL A O 1
ATOM 711 N N . TYR A 1 93 ? 12.105 -4.054 -7.685 1.00 87.44 93 TYR A N 1
ATOM 712 C CA . TYR A 1 93 ? 12.786 -3.753 -8.933 1.00 87.44 93 TYR A CA 1
ATOM 713 C C . TYR A 1 93 ? 12.961 -2.242 -9.023 1.00 87.44 93 TYR A C 1
ATOM 715 O O . TYR A 1 93 ? 11.990 -1.523 -9.233 1.00 87.44 93 TYR A O 1
ATOM 723 N N . GLY A 1 94 ? 14.185 -1.755 -8.831 1.00 83.94 94 GLY A N 1
ATOM 724 C CA . GLY A 1 94 ? 14.508 -0.349 -9.063 1.00 83.94 94 GLY A CA 1
ATOM 725 C C . GLY A 1 94 ? 14.716 -0.082 -10.552 1.00 83.94 94 GLY A C 1
ATOM 726 O O . GLY A 1 94 ? 15.375 -0.862 -11.240 1.00 83.94 94 GLY A O 1
ATOM 727 N N . ARG A 1 95 ? 14.187 1.031 -11.048 1.00 71.62 95 ARG A N 1
ATOM 728 C CA . ARG A 1 95 ? 14.488 1.574 -12.370 1.00 71.62 95 ARG A CA 1
ATOM 729 C C . ARG A 1 95 ? 15.736 2.442 -12.235 1.00 71.62 95 ARG A C 1
ATOM 731 O O . ARG A 1 95 ? 15.722 3.475 -11.579 1.00 71.62 95 ARG A O 1
ATOM 738 N N . ALA A 1 96 ? 16.844 1.983 -12.806 1.00 59.47 96 ALA A N 1
ATOM 739 C CA . ALA A 1 96 ? 18.042 2.798 -12.972 1.00 59.47 96 ALA A CA 1
ATOM 740 C C . ALA A 1 96 ? 17.987 3.473 -14.344 1.00 59.47 96 ALA A C 1
ATOM 742 O O . ALA A 1 96 ? 17.717 2.793 -15.336 1.00 59.47 96 ALA A O 1
ATOM 743 N N . ALA A 1 97 ? 18.367 4.747 -14.442 1.00 53.38 97 ALA A N 1
ATOM 744 C CA . ALA A 1 97 ? 19.125 5.146 -15.625 1.00 53.38 97 ALA A CA 1
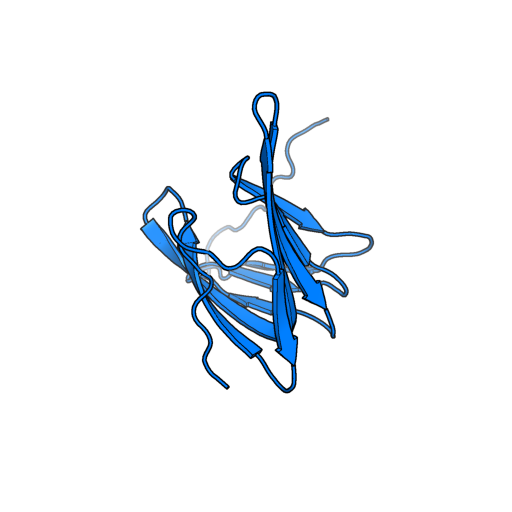ATOM 745 C C . ALA A 1 97 ? 20.443 4.352 -15.594 1.00 53.38 97 ALA A C 1
ATOM 747 O O . ALA A 1 97 ? 20.984 4.130 -14.511 1.00 53.38 97 ALA A O 1
ATOM 748 N N . ALA A 1 98 ? 20.934 3.862 -16.736 1.00 51.28 98 ALA A N 1
ATOM 749 C CA . ALA A 1 98 ? 22.180 3.097 -16.790 1.00 51.28 98 ALA A CA 1
ATOM 750 C C . ALA A 1 98 ? 23.331 3.916 -16.166 1.00 51.28 98 ALA A C 1
ATOM 752 O O . ALA A 1 98 ? 23.865 4.827 -16.790 1.00 51.28 98 ALA A O 1
ATOM 753 N N . GLY A 1 99 ? 23.649 3.632 -14.901 1.00 51.53 99 GLY A N 1
ATOM 754 C CA . GLY A 1 99 ? 24.536 4.455 -14.083 1.00 51.53 99 GLY A CA 1
ATOM 755 C C . GLY A 1 99 ? 24.216 4.352 -12.590 1.00 51.53 99 GLY A C 1
ATOM 756 O O . GLY A 1 99 ? 23.608 5.244 -12.020 1.00 51.53 99 GLY A O 1
ATOM 757 N N . THR A 1 100 ? 24.711 3.286 -11.954 1.00 47.12 100 THR A N 1
ATOM 758 C CA . THR A 1 100 ? 24.926 3.179 -10.493 1.00 47.12 100 THR A CA 1
ATOM 759 C C . THR A 1 100 ? 23.676 3.099 -9.597 1.00 47.12 100 THR A C 1
ATOM 761 O O . THR A 1 100 ? 23.341 4.048 -8.899 1.00 47.12 100 THR A O 1
ATOM 764 N N . ASN A 1 101 ? 23.056 1.917 -9.490 1.00 43.69 101 ASN A N 1
ATOM 765 C CA . ASN A 1 101 ? 22.097 1.628 -8.413 1.00 43.69 101 ASN A CA 1
ATOM 766 C C . ASN A 1 101 ? 22.709 0.671 -7.381 1.00 43.69 101 ASN A C 1
ATOM 768 O O . ASN A 1 101 ? 22.893 -0.512 -7.663 1.00 43.69 101 ASN A O 1
ATOM 772 N N . VAL A 1 102 ? 22.967 1.164 -6.166 1.00 47.69 102 VAL A N 1
ATOM 773 C CA . VAL A 1 102 ? 23.179 0.324 -4.977 1.00 47.69 102 VAL A CA 1
ATOM 774 C C . VAL A 1 102 ? 21.952 0.472 -4.083 1.00 47.69 102 VAL A C 1
ATOM 776 O O . VAL A 1 102 ? 21.732 1.526 -3.492 1.00 47.69 102 VAL A O 1
ATOM 779 N N . PHE A 1 103 ? 21.145 -0.586 -3.983 1.00 44.47 103 PHE A N 1
ATOM 780 C CA . PHE A 1 103 ? 20.087 -0.687 -2.980 1.00 44.47 103 PHE A CA 1
ATOM 781 C C . PHE A 1 103 ? 20.739 -0.948 -1.618 1.00 44.47 103 PHE A C 1
ATOM 783 O O . PHE A 1 103 ? 21.158 -2.068 -1.322 1.00 44.47 103 PHE A O 1
ATOM 790 N N . SER A 1 104 ? 20.884 0.093 -0.800 1.00 47.38 104 SER A N 1
ATOM 791 C CA . SER A 1 104 ? 21.378 -0.037 0.567 1.00 47.38 104 SER A CA 1
ATOM 792 C C . SER A 1 104 ? 20.217 -0.335 1.514 1.00 47.38 104 SER A C 1
ATOM 794 O O . SER A 1 104 ? 19.418 0.532 1.862 1.00 47.38 104 SER A O 1
ATOM 796 N N . LEU A 1 105 ? 20.134 -1.587 1.966 1.00 38.62 105 LEU A N 1
ATOM 797 C CA . LEU A 1 105 ? 19.356 -1.912 3.159 1.00 38.62 105 LEU A CA 1
ATOM 798 C C . LEU A 1 105 ? 19.966 -1.156 4.354 1.00 38.62 105 LEU A C 1
ATOM 800 O O . LEU A 1 105 ? 21.197 -1.148 4.486 1.00 38.62 105 LEU A O 1
ATOM 804 N N . PRO A 1 106 ? 19.157 -0.525 5.227 1.00 38.16 106 PRO A N 1
ATOM 805 C CA . PRO A 1 106 ? 19.678 0.079 6.445 1.00 38.16 106 PRO A CA 1
ATOM 806 C C . PRO A 1 106 ? 20.407 -0.999 7.252 1.00 38.16 106 PRO A C 1
ATOM 808 O O . PRO A 1 106 ? 19.883 -2.096 7.465 1.00 38.16 106 PRO A O 1
ATOM 811 N N . LYS A 1 107 ? 21.652 -0.703 7.638 1.00 42.19 107 LYS A N 1
ATOM 812 C CA . LYS A 1 107 ? 22.460 -1.611 8.455 1.00 42.19 107 LYS A CA 1
ATOM 813 C C . LYS A 1 107 ? 21.747 -1.823 9.795 1.00 42.19 107 LYS A C 1
ATOM 815 O O . LYS A 1 107 ? 21.278 -0.855 10.389 1.00 42.19 107 LYS A O 1
ATOM 820 N N . ARG A 1 108 ? 21.630 -3.094 10.191 1.00 39.06 108 ARG A N 1
ATOM 821 C CA . ARG A 1 108 ? 21.155 -3.511 11.517 1.00 39.06 108 ARG A CA 1
ATOM 822 C C . ARG A 1 108 ? 22.076 -2.994 12.612 1.00 39.06 108 ARG A C 1
ATOM 824 O O . ARG A 1 108 ? 23.295 -2.915 12.335 1.00 39.06 108 ARG A O 1
#

Nearest PDB structures (foldseek):
  2r1a-assembly2_G  TM=7.792E-01  e=2.083E-03  Escherichia coli K-12
  2r1a-assembly2_E  TM=7.556E-01  e=6.349E-03  Escherichia coli K-12
  2r1a-assembly1_B  TM=7.389E-01  e=6.021E-03  Escherichia coli K-12
  6mit-assembly2_H  TM=7.143E-01  e=1.036E+00  Enterobacter cloacae subsp. cloacae ATCC 13047
  8h1s-assembly1_C  TM=5.665E-01  e=1.958E+00  Pseudomonas aeruginosa PAO1